Protein AF-A0A349B9X0-F1 (afdb_monomer)

Sequence (69 aa):
MHVWIDQDLCTGDGLCTDHCPEIFVILEDGIAYVRDGMDIGNDPGGAGSMVPVAPDFQQRVVDSAELCP

Secondary structure (DSSP, 8-state):
-EE---TTT-----HHHHH-TTTEEE-TTS-EEEEETTEE--SS-GGGG-EE--GGGHHHHHHHHHH--

pLDDT: mean 97.27, std 1.38, range [89.38, 98.56]

Mean predicted aligned error: 1.9 Å

Nearest PDB structures (foldseek):
  7m1n-assembly2_B  TM=8.926E-01  e=1.169E-03  Hydrogenobacter thermophilus
  4id8-assembly1_A  TM=9.224E-01  e=3.526E-03  Rhodopseudomonas palustris HaA2
  1wtf-assembly1_A  TM=8.493E-01  e=2.388E-03  Bacillus thermoproteolyticus
  1siz-assembly1_C  TM=8.774E-01  e=2.901E-03  Pyrococcus furiosus
  4dhv-assembly1_A  TM=8.786E-01  e=4.015E-03  Pyrococcus furiosus DSM 3638

Solvent-accessible surface area (backbone atoms only — not comparable to full-atom values): 3955 Å² total; per-residue (Å²): 102,70,47,55,38,59,67,92,64,50,81,42,83,52,52,38,34,73,59,28,52,76,42,25,44,71,51,96,87,50,37,56,32,24,26,55,84,88,49,65,22,66,73,84,17,31,88,75,17,55,30,76,48,57,79,94,47,46,66,39,54,50,50,21,65,73,70,42,122

Foldseek 3Di:
DKDFDDPVPFPLPCLLCVLCVCFWDADPVSGITGDNRPRTQVVVGDPVRIDDDDPVCVVSNVVSVVPPD

Radius of gyration: 10.56 Å; Cα contacts (8 Å, |Δi|>4): 122; chain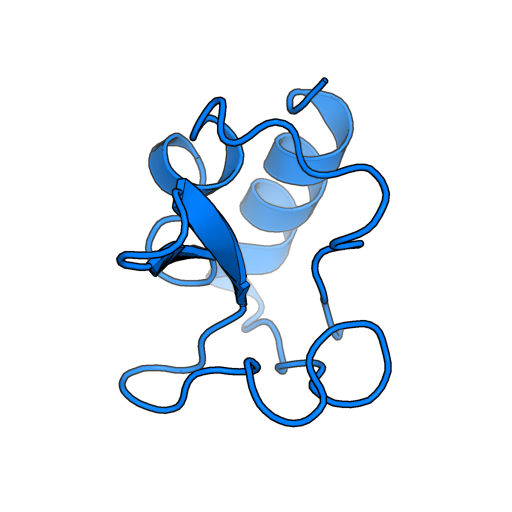s: 1; bounding box: 24×23×26 Å

Structure (mmCIF, N/CA/C/O backbone):
data_AF-A0A349B9X0-F1
#
_entry.id   AF-A0A349B9X0-F1
#
loop_
_atom_site.group_PDB
_atom_site.id
_atom_site.type_symbol
_atom_site.label_atom_id
_atom_site.label_alt_id
_atom_site.label_comp_id
_atom_site.label_asym_id
_atom_site.label_entity_id
_atom_site.label_seq_id
_atom_site.pdbx_PDB_ins_code
_atom_site.Cartn_x
_atom_site.Cartn_y
_atom_site.Cartn_z
_atom_site.occupancy
_atom_site.B_iso_or_equiv
_atom_site.auth_seq_id
_atom_site.auth_comp_id
_atom_site.auth_asym_id
_atom_site.auth_atom_id
_atom_site.pdbx_PDB_model_num
ATOM 1 N N . MET A 1 1 ? -7.737 -5.657 11.037 1.00 95.50 1 MET A N 1
ATOM 2 C CA . MET A 1 1 ? -7.885 -6.034 9.611 1.00 95.50 1 MET A CA 1
ATOM 3 C C . MET A 1 1 ? -6.504 -6.106 8.977 1.00 95.50 1 MET A C 1
ATOM 5 O O . MET A 1 1 ? -5.566 -5.619 9.598 1.00 95.50 1 MET A O 1
ATOM 9 N N . HIS A 1 2 ? -6.386 -6.707 7.797 1.00 97.19 2 HIS A N 1
ATOM 10 C CA . HIS A 1 2 ? -5.159 -6.678 6.999 1.00 97.19 2 HIS A CA 1
ATOM 11 C C . HIS A 1 2 ? -5.441 -5.984 5.669 1.00 97.19 2 HIS A C 1
ATOM 13 O O . HIS A 1 2 ? -6.593 -5.966 5.230 1.00 97.19 2 HIS A O 1
ATOM 19 N N . VAL A 1 3 ? -4.407 -5.419 5.056 1.00 98.31 3 VAL A N 1
ATOM 20 C CA . VAL A 1 3 ? -4.498 -4.704 3.779 1.00 98.31 3 VAL A CA 1
ATOM 21 C C . VAL A 1 3 ? -3.300 -5.036 2.894 1.00 98.31 3 VAL A C 1
ATOM 23 O O . VAL A 1 3 ? -2.224 -5.364 3.394 1.00 98.31 3 VAL A O 1
ATOM 26 N N . TRP A 1 4 ? -3.514 -4.965 1.585 1.00 98.38 4 TRP A N 1
ATOM 27 C CA . TRP A 1 4 ? -2.526 -5.095 0.517 1.00 98.38 4 TRP A CA 1
ATOM 28 C C . TRP A 1 4 ? -2.936 -4.178 -0.647 1.00 98.38 4 TRP A C 1
ATOM 30 O O . TRP A 1 4 ? -4.088 -3.745 -0.695 1.00 98.38 4 TRP A O 1
ATOM 40 N N . ILE A 1 5 ? -2.008 -3.883 -1.561 1.00 98.38 5 ILE A N 1
ATOM 41 C CA . ILE A 1 5 ? -2.310 -3.215 -2.837 1.00 98.38 5 ILE A CA 1
ATOM 42 C C . ILE A 1 5 ? -2.265 -4.256 -3.952 1.00 98.38 5 ILE A C 1
ATOM 44 O O . ILE A 1 5 ? -1.367 -5.100 -3.986 1.00 98.38 5 ILE A O 1
ATOM 48 N N . ASP A 1 6 ? -3.253 -4.204 -4.842 1.00 97.69 6 ASP A N 1
ATOM 49 C CA . ASP A 1 6 ? -3.240 -4.972 -6.079 1.00 97.69 6 ASP A CA 1
ATOM 50 C C . ASP A 1 6 ? -2.331 -4.290 -7.107 1.00 97.69 6 ASP A C 1
ATOM 52 O O . ASP A 1 6 ? -2.686 -3.260 -7.683 1.00 97.69 6 ASP A O 1
ATOM 56 N N . GLN A 1 7 ? -1.140 -4.858 -7.320 1.00 96.75 7 GLN A N 1
ATOM 57 C CA . GLN A 1 7 ? -0.135 -4.271 -8.209 1.00 96.75 7 GLN A CA 1
ATOM 58 C C . GLN A 1 7 ? -0.543 -4.329 -9.684 1.00 96.75 7 GLN A C 1
ATOM 60 O O . GLN A 1 7 ? -0.037 -3.528 -10.465 1.00 96.75 7 GLN A O 1
ATOM 65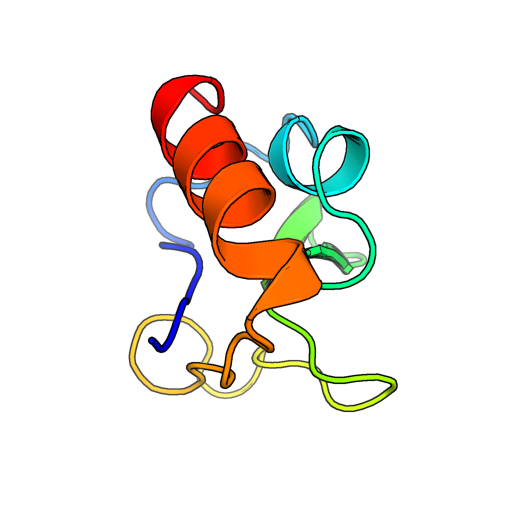 N N . ASP A 1 8 ? -1.468 -5.218 -10.063 1.00 96.38 8 ASP A N 1
ATOM 66 C CA . ASP A 1 8 ? -1.971 -5.298 -11.438 1.00 96.38 8 ASP A CA 1
ATOM 67 C C . ASP A 1 8 ? -2.973 -4.170 -11.742 1.00 96.38 8 ASP A C 1
ATOM 69 O O . ASP A 1 8 ? -3.174 -3.809 -12.904 1.00 96.38 8 ASP A O 1
ATOM 73 N N . LEU A 1 9 ? -3.599 -3.602 -10.704 1.00 97.12 9 LEU A N 1
ATOM 74 C CA . LEU A 1 9 ? -4.554 -2.495 -10.812 1.00 97.12 9 LEU A CA 1
ATOM 75 C C . LEU A 1 9 ? -3.954 -1.141 -10.418 1.00 97.12 9 LEU A C 1
ATOM 77 O O . LEU A 1 9 ? -4.483 -0.103 -10.814 1.00 97.12 9 LEU A O 1
ATOM 81 N N . CYS A 1 10 ? -2.859 -1.126 -9.655 1.00 98.06 10 CYS A N 1
ATOM 82 C CA . CYS A 1 10 ? -2.242 0.111 -9.200 1.00 98.06 10 CYS A CA 1
ATOM 83 C C . CYS A 1 10 ? -1.712 0.941 -10.378 1.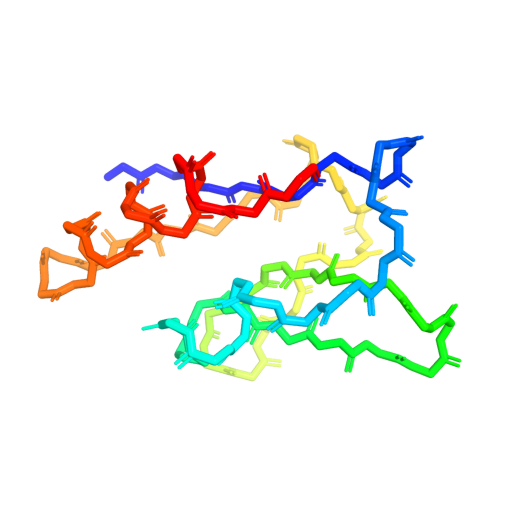00 98.06 10 CYS A C 1
ATOM 85 O O . CYS A 1 10 ? -0.841 0.514 -11.132 1.00 98.06 10 CYS A O 1
ATOM 87 N N . THR A 1 11 ? -2.205 2.172 -10.495 1.00 97.06 11 THR A N 1
ATOM 88 C CA . THR A 1 11 ? -1.794 3.121 -11.541 1.00 97.06 11 THR A CA 1
ATOM 89 C C . THR A 1 11 ? -0.720 4.112 -11.084 1.00 97.06 11 THR A C 1
ATOM 91 O O . THR A 1 11 ? -0.218 4.880 -11.902 1.00 97.06 11 THR A O 1
ATOM 94 N N . GLY A 1 12 ? -0.361 4.104 -9.794 1.00 97.38 12 GLY A N 1
ATOM 95 C CA . GLY A 1 12 ? 0.632 5.022 -9.226 1.00 97.38 12 GLY A CA 1
ATOM 96 C C . GLY A 1 12 ? 0.111 6.421 -8.874 1.00 97.38 12 GLY A C 1
ATOM 97 O O . GLY A 1 12 ? 0.912 7.329 -8.683 1.00 97.38 12 GLY A O 1
ATOM 98 N N . ASP A 1 13 ? -1.210 6.615 -8.768 1.00 96.62 13 ASP A N 1
ATOM 99 C CA . ASP A 1 13 ? -1.834 7.933 -8.528 1.00 96.62 13 ASP A CA 1
ATOM 100 C C . ASP A 1 13 ? -1.510 8.544 -7.147 1.00 96.62 13 ASP A C 1
ATOM 102 O O . ASP A 1 13 ? -1.538 9.755 -6.961 1.00 96.62 13 ASP A O 1
ATOM 106 N N . GLY A 1 14 ? -1.167 7.710 -6.159 1.00 97.00 14 GLY A N 1
ATOM 107 C CA . GLY A 1 14 ? -0.693 8.170 -4.847 1.00 97.00 14 GLY A CA 1
ATOM 108 C C . GLY A 1 14 ? -1.772 8.581 -3.845 1.00 97.00 14 GLY A C 1
ATOM 109 O O . GLY A 1 14 ? -1.438 8.794 -2.680 1.00 97.00 14 GLY A O 1
ATOM 110 N N . LEU A 1 15 ? -3.058 8.571 -4.207 1.00 97.62 15 LEU A N 1
ATOM 111 C CA . LEU A 1 15 ? -4.146 8.925 -3.282 1.00 97.62 15 LEU A CA 1
ATOM 112 C C . LEU A 1 15 ? -4.156 8.085 -1.999 1.00 97.62 15 LEU A C 1
ATOM 114 O O . LEU A 1 15 ? -4.370 8.612 -0.908 1.00 97.62 15 LEU A O 1
ATOM 118 N N . CYS A 1 16 ? -3.859 6.786 -2.088 1.00 98.31 16 CYS A N 1
ATOM 119 C CA . CYS A 1 16 ? -3.735 5.944 -0.897 1.00 98.31 16 CYS A CA 1
ATOM 120 C C . CYS A 1 16 ? -2.646 6.460 0.065 1.00 98.31 16 CYS A C 1
ATOM 122 O O . CYS A 1 16 ? -2.862 6.473 1.279 1.00 98.31 16 CYS A O 1
ATOM 124 N N . THR A 1 17 ? -1.521 6.946 -0.469 1.00 97.94 17 THR A N 1
ATOM 125 C CA . THR A 1 17 ? -0.414 7.522 0.311 1.00 97.94 17 THR A CA 1
ATOM 126 C C . THR A 1 17 ? -0.739 8.900 0.876 1.00 97.94 17 THR A C 1
ATOM 128 O O . THR A 1 17 ? -0.270 9.216 1.964 1.00 97.94 17 THR A O 1
ATOM 131 N N . ASP A 1 18 ? -1.594 9.682 0.215 1.00 97.69 18 ASP A N 1
ATOM 132 C CA . ASP A 1 18 ? -2.078 10.962 0.742 1.00 97.69 18 ASP A CA 1
ATOM 133 C C . ASP A 1 18 ? -3.051 10.754 1.914 1.00 97.69 18 ASP A C 1
ATOM 135 O O . ASP A 1 18 ? -2.993 11.454 2.929 1.00 97.69 18 ASP A O 1
ATOM 139 N N . HIS A 1 19 ? -3.933 9.757 1.806 1.00 96.94 19 HIS A N 1
ATOM 140 C CA . HIS A 1 19 ? -4.949 9.463 2.818 1.00 96.94 19 HIS A CA 1
ATOM 141 C C . HIS A 1 19 ? -4.393 8.715 4.037 1.00 96.94 19 HIS A C 1
ATOM 143 O O . HIS A 1 19 ? -4.765 9.016 5.181 1.00 96.94 19 HIS A O 1
ATOM 149 N N . CYS A 1 20 ? -3.491 7.752 3.834 1.00 98.19 20 CYS A N 1
ATOM 150 C CA . CYS A 1 20 ? -2.914 6.948 4.910 1.00 98.19 20 CYS A CA 1
ATOM 151 C C . CYS A 1 20 ? -1.431 6.615 4.661 1.00 98.19 20 CYS A C 1
ATOM 153 O O . CYS A 1 20 ? -1.086 5.447 4.460 1.00 98.19 20 CYS A O 1
ATOM 155 N N . PRO A 1 21 ? -0.524 7.611 4.720 1.00 98.00 21 PRO A N 1
ATOM 156 C CA . PRO A 1 21 ? 0.904 7.389 4.506 1.00 98.00 21 PRO A CA 1
ATOM 157 C C . PRO A 1 21 ? 1.504 6.407 5.512 1.00 98.00 21 PRO A C 1
ATOM 159 O O . PRO A 1 21 ? 2.518 5.789 5.230 1.00 98.00 21 PRO A O 1
ATOM 162 N N . GLU A 1 22 ? 0.928 6.235 6.700 1.00 98.19 22 GLU A N 1
ATOM 163 C CA . GLU A 1 22 ? 1.391 5.276 7.709 1.00 98.19 22 GLU A CA 1
ATOM 164 C C . GLU A 1 22 ? 1.295 3.825 7.230 1.00 98.19 22 GLU A C 1
ATOM 166 O O . GLU A 1 22 ? 2.089 3.001 7.670 1.00 98.19 22 GLU A O 1
ATOM 171 N N . ILE A 1 23 ? 0.365 3.540 6.314 1.00 98.50 23 ILE A N 1
ATOM 172 C CA . ILE A 1 23 ? 0.086 2.199 5.794 1.00 98.50 23 ILE A CA 1
ATOM 173 C C . ILE A 1 23 ? 0.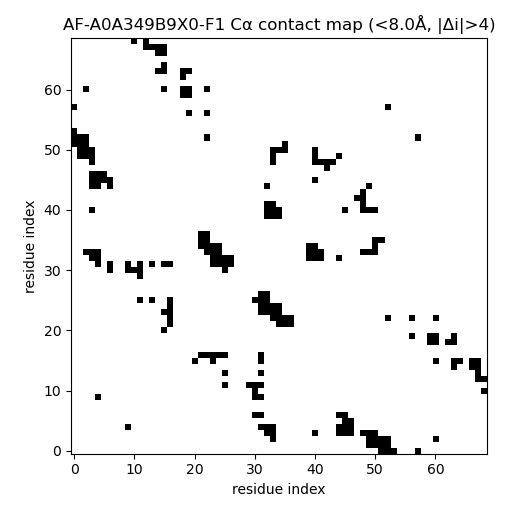489 2.061 4.327 1.00 98.50 23 ILE A C 1
ATOM 175 O O . ILE A 1 23 ? 0.821 0.958 3.913 1.00 98.50 23 ILE A O 1
ATOM 179 N N . PHE A 1 24 ? 0.505 3.142 3.546 1.00 98.50 24 PHE A N 1
ATOM 180 C CA . PHE A 1 24 ? 0.815 3.097 2.117 1.00 98.50 24 PHE A CA 1
ATOM 181 C C . PHE A 1 24 ? 2.075 3.888 1.768 1.00 98.50 24 PHE A C 1
ATOM 183 O O . PHE A 1 24 ? 2.338 4.952 2.327 1.00 98.50 24 PHE A O 1
ATOM 190 N N . VAL A 1 25 ? 2.842 3.384 0.805 1.00 98.56 25 VAL A N 1
ATOM 191 C CA . VAL A 1 25 ? 4.056 4.026 0.284 1.00 98.56 25 VAL A CA 1
ATOM 192 C C . VAL A 1 25 ? 4.197 3.742 -1.208 1.00 98.56 25 VAL A C 1
ATOM 194 O O . VAL A 1 25 ? 3.916 2.630 -1.635 1.0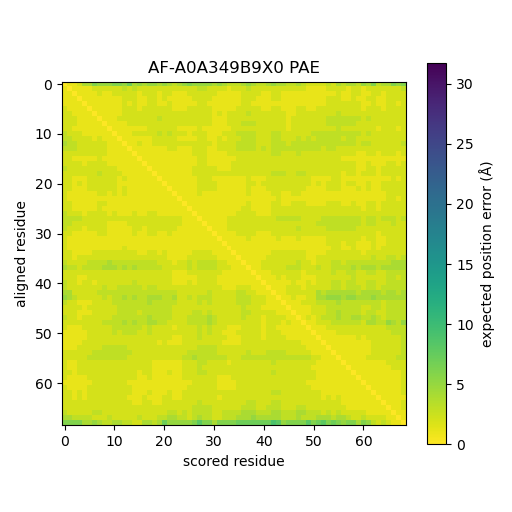0 98.56 25 VAL A O 1
ATOM 197 N N . ILE A 1 26 ? 4.644 4.715 -2.002 1.00 98.38 26 ILE A N 1
ATOM 198 C CA . ILE A 1 26 ? 5.064 4.479 -3.393 1.00 98.38 26 ILE A CA 1
ATOM 199 C C . ILE A 1 26 ? 6.575 4.247 -3.420 1.00 98.38 26 ILE A C 1
ATOM 201 O O . ILE A 1 26 ? 7.325 4.993 -2.785 1.00 98.38 26 ILE A O 1
ATOM 205 N N . LEU A 1 27 ? 7.012 3.212 -4.139 1.00 97.94 27 LEU A N 1
ATOM 206 C CA . LEU A 1 27 ? 8.429 2.900 -4.337 1.00 97.94 27 LEU A CA 1
ATOM 207 C C . LEU A 1 27 ? 8.941 3.420 -5.689 1.00 97.94 27 LEU A C 1
ATOM 209 O O . LEU A 1 27 ? 8.241 4.103 -6.434 1.00 97.94 27 LEU A O 1
ATOM 213 N N . GLU A 1 28 ? 10.204 3.124 -5.996 1.00 97.69 28 GLU A N 1
ATOM 214 C CA . GLU A 1 28 ? 10.897 3.609 -7.199 1.00 97.69 28 GLU A CA 1
ATOM 215 C C . GLU A 1 28 ? 10.317 3.069 -8.518 1.00 97.69 28 GLU A C 1
ATOM 217 O O . GLU A 1 28 ? 10.566 3.640 -9.578 1.00 97.69 28 GLU A O 1
ATOM 222 N N . ASP A 1 29 ? 9.532 1.993 -8.463 1.00 97.00 29 ASP A N 1
ATOM 223 C CA . ASP A 1 29 ? 8.789 1.441 -9.600 1.00 97.00 29 ASP A CA 1
ATOM 224 C C . ASP A 1 29 ? 7.505 2.224 -9.927 1.00 97.00 29 ASP A C 1
ATOM 226 O O . ASP A 1 29 ? 6.867 1.961 -10.946 1.00 97.00 29 ASP A O 1
ATOM 230 N N . GLY A 1 30 ? 7.154 3.215 -9.102 1.00 97.94 30 GLY A N 1
ATOM 231 C CA . GLY A 1 30 ? 6.041 4.126 -9.339 1.00 97.94 30 GLY A CA 1
ATOM 232 C C . GLY A 1 30 ? 4.673 3.579 -8.940 1.00 97.94 30 GLY A C 1
ATOM 233 O O . GLY A 1 30 ? 3.675 4.227 -9.240 1.00 97.94 30 GLY A O 1
ATOM 234 N N . ILE A 1 31 ? 4.602 2.434 -8.254 1.00 97.94 31 ILE A N 1
ATOM 235 C CA . ILE A 1 31 ? 3.348 1.874 -7.731 1.00 97.94 31 ILE A CA 1
ATOM 236 C C . ILE A 1 31 ? 3.355 1.814 -6.202 1.00 97.94 31 ILE A C 1
ATOM 238 O O . ILE A 1 31 ? 4.396 1.897 -5.545 1.00 97.94 31 ILE A O 1
ATOM 242 N N . ALA A 1 32 ? 2.158 1.741 -5.625 1.00 98.44 32 ALA A N 1
ATOM 243 C CA . ALA A 1 32 ? 1.965 1.765 -4.183 1.00 98.44 32 ALA A CA 1
ATOM 244 C C . ALA A 1 32 ? 2.107 0.371 -3.567 1.00 98.44 32 ALA A C 1
ATOM 246 O O . ALA A 1 32 ? 1.712 -0.627 -4.155 1.00 98.44 32 ALA A O 1
ATOM 247 N N . TYR A 1 33 ? 2.608 0.319 -2.342 1.00 98.56 33 TYR A N 1
ATOM 248 C CA . TYR A 1 33 ? 2.741 -0.866 -1.509 1.00 98.56 33 TYR A CA 1
ATOM 249 C C . TYR A 1 33 ? 2.201 -0.570 -0.119 1.00 98.56 33 TYR A C 1
ATOM 251 O O . TYR A 1 33 ? 2.045 0.587 0.281 1.00 98.56 33 TYR A O 1
ATOM 259 N N . VAL A 1 34 ? 1.951 -1.633 0.636 1.00 98.50 34 VAL A N 1
ATOM 260 C CA . VAL A 1 34 ? 1.622 -1.521 2.053 1.00 98.50 34 VAL A CA 1
ATOM 261 C C . VAL A 1 34 ? 2.880 -1.561 2.919 1.00 98.50 34 VAL A C 1
ATOM 263 O O . VAL A 1 34 ? 3.877 -2.175 2.539 1.00 98.50 34 VAL A O 1
ATOM 266 N N . ARG A 1 35 ? 2.844 -0.926 4.090 1.00 98.19 35 ARG A N 1
ATOM 267 C CA . ARG A 1 35 ? 3.931 -0.938 5.071 1.00 98.19 35 ARG A CA 1
ATOM 268 C C . ARG A 1 35 ? 3.428 -1.065 6.506 1.00 98.19 35 ARG A C 1
ATOM 270 O O . ARG A 1 35 ? 2.332 -0.613 6.827 1.00 98.19 35 ARG A O 1
ATOM 277 N N . ASP A 1 36 ? 4.272 -1.629 7.359 1.00 97.12 36 ASP A N 1
ATOM 278 C CA . ASP A 1 36 ? 4.160 -1.586 8.817 1.00 97.12 36 ASP A CA 1
ATOM 279 C C . ASP A 1 36 ? 5.458 -0.983 9.375 1.00 97.12 36 ASP A C 1
ATOM 281 O O . ASP A 1 36 ? 6.503 -1.629 9.473 1.00 97.12 36 ASP A O 1
ATOM 285 N N . GLY A 1 37 ? 5.433 0.328 9.628 1.00 95.12 37 GLY A N 1
ATOM 286 C CA . GLY A 1 37 ? 6.630 1.085 9.985 1.00 95.12 37 GLY A CA 1
ATOM 287 C C . GLY A 1 37 ? 7.664 1.117 8.853 1.00 95.12 37 GLY A C 1
ATOM 288 O O . GLY A 1 37 ? 7.493 1.845 7.872 1.00 95.12 37 GLY A O 1
ATOM 289 N N . MET A 1 38 ? 8.763 0.377 9.031 1.00 95.12 38 MET A N 1
ATOM 290 C CA . MET A 1 38 ? 9.850 0.259 8.046 1.00 95.12 38 MET A CA 1
ATOM 291 C C . MET A 1 38 ? 9.748 -1.006 7.191 1.00 95.12 38 MET A C 1
ATOM 293 O O . MET A 1 38 ? 10.465 -1.110 6.196 1.00 95.12 38 MET A O 1
ATOM 297 N N . ASP A 1 39 ? 8.877 -1.943 7.563 1.00 96.75 39 ASP A N 1
ATOM 298 C CA . ASP A 1 39 ? 8.679 -3.181 6.824 1.00 96.75 39 ASP A CA 1
ATOM 299 C C . ASP A 1 39 ? 7.708 -2.924 5.675 1.00 96.75 39 ASP A C 1
ATOM 301 O O . ASP A 1 39 ? 6.604 -2.419 5.881 1.00 96.75 39 ASP A O 1
ATOM 305 N N . ILE A 1 40 ? 8.131 -3.245 4.453 1.00 98.06 40 ILE A N 1
ATOM 306 C CA . ILE A 1 40 ? 7.368 -2.982 3.232 1.00 98.06 40 ILE A CA 1
ATOM 307 C C . ILE A 1 40 ? 6.893 -4.311 2.659 1.00 98.06 40 ILE A C 1
ATOM 309 O O . ILE A 1 40 ? 7.671 -5.244 2.476 1.00 98.06 40 ILE A O 1
ATOM 313 N N . GLY A 1 41 ? 5.602 -4.392 2.358 1.00 97.62 41 GLY A N 1
ATOM 314 C CA . GLY A 1 41 ? 4.981 -5.561 1.759 1.00 97.62 41 GLY A CA 1
ATOM 315 C C . GLY A 1 41 ? 5.192 -5.625 0.247 1.00 97.62 41 GLY A C 1
ATOM 316 O O . GLY A 1 41 ? 4.209 -5.637 -0.487 1.00 97.62 41 GLY A O 1
ATOM 317 N N . ASN A 1 42 ? 6.444 -5.622 -0.222 1.00 96.94 42 ASN A N 1
ATOM 318 C CA . ASN A 1 42 ? 6.800 -5.624 -1.650 1.00 96.94 42 ASN A CA 1
ATOM 319 C C . ASN A 1 42 ? 7.419 -6.934 -2.166 1.00 96.94 42 ASN A C 1
ATOM 321 O O . ASN A 1 42 ? 7.664 -7.045 -3.362 1.00 96.94 42 ASN A O 1
ATOM 325 N N . ASP A 1 43 ? 7.644 -7.926 -1.302 1.00 95.19 43 ASP A N 1
ATOM 326 C CA . ASP A 1 43 ? 8.141 -9.249 -1.695 1.00 95.19 43 ASP A CA 1
ATOM 327 C C . ASP A 1 43 ? 7.330 -10.353 -0.987 1.00 95.19 43 ASP A C 1
ATOM 329 O O . ASP A 1 43 ? 7.416 -10.487 0.240 1.00 95.19 43 ASP A O 1
ATOM 333 N N . PRO A 1 44 ? 6.468 -11.107 -1.699 1.00 96.00 44 PRO A N 1
ATOM 334 C CA . PRO A 1 44 ? 6.185 -11.039 -3.142 1.00 96.00 44 PRO A CA 1
ATOM 335 C C . PRO A 1 44 ? 5.282 -9.866 -3.584 1.00 96.00 44 PRO A C 1
ATOM 337 O O . PRO A 1 44 ? 4.963 -9.758 -4.766 1.00 96.00 44 PRO A O 1
ATOM 340 N N . GLY A 1 45 ? 4.816 -9.028 -2.657 1.00 96.19 45 GLY A N 1
ATOM 341 C CA . GLY A 1 45 ? 3.776 -8.037 -2.913 1.00 96.19 45 GLY A CA 1
ATOM 342 C C . GLY A 1 45 ? 2.371 -8.640 -2.871 1.00 96.19 45 GLY A C 1
ATOM 343 O O . GLY A 1 45 ? 2.162 -9.815 -2.540 1.00 96.19 45 GLY A O 1
ATOM 344 N N . GLY A 1 46 ? 1.378 -7.817 -3.202 1.00 96.94 46 GLY A N 1
ATOM 345 C CA . GLY A 1 46 ? -0.005 -8.260 -3.313 1.00 96.94 46 GLY A CA 1
ATOM 346 C C . GLY A 1 46 ? -0.552 -8.912 -2.031 1.00 96.94 46 GLY A C 1
ATOM 347 O O . GLY A 1 46 ? -0.113 -8.638 -0.912 1.00 96.94 46 GLY A O 1
ATOM 348 N N . ALA A 1 47 ? -1.480 -9.858 -2.195 1.00 96.88 47 ALA A N 1
ATOM 349 C CA . ALA A 1 47 ? -2.045 -10.629 -1.084 1.00 96.88 47 ALA A CA 1
ATOM 350 C C . ALA A 1 47 ? -1.012 -11.511 -0.344 1.00 96.88 47 ALA A C 1
ATOM 352 O O . ALA A 1 47 ? -1.292 -11.989 0.756 1.00 96.88 47 ALA A O 1
ATOM 353 N N . GLY A 1 48 ? 0.175 -11.736 -0.923 1.00 97.00 48 GLY A N 1
ATOM 354 C CA . GLY A 1 48 ? 1.273 -12.463 -0.280 1.00 97.00 48 GLY A CA 1
ATOM 355 C C . GLY A 1 48 ? 2.048 -11.634 0.750 1.00 97.00 48 GLY A C 1
ATOM 356 O O . GLY A 1 48 ? 2.757 -12.213 1.570 1.00 97.00 48 GLY A O 1
ATOM 357 N N . SER A 1 49 ? 1.874 -10.309 0.749 1.00 96.75 49 SER A N 1
ATOM 358 C CA . SER A 1 49 ? 2.605 -9.367 1.604 1.00 96.75 49 SER A CA 1
ATOM 359 C C . SER A 1 49 ? 1.672 -8.387 2.323 1.00 96.75 49 SER A C 1
ATOM 361 O O . SER A 1 49 ? 1.928 -7.187 2.391 1.00 96.75 49 SER A O 1
ATOM 363 N N . MET A 1 50 ? 0.561 -8.897 2.855 1.00 97.62 50 MET A N 1
ATOM 364 C CA . MET A 1 50 ? -0.387 -8.090 3.625 1.00 97.62 50 MET A CA 1
ATOM 365 C C . MET A 1 50 ? 0.226 -7.574 4.931 1.00 97.62 50 MET A C 1
ATOM 367 O O . MET A 1 50 ? 0.955 -8.298 5.608 1.00 97.62 50 MET A O 1
ATOM 371 N N . VAL A 1 51 ? -0.182 -6.376 5.349 1.00 97.62 51 VAL A N 1
ATOM 372 C CA . VAL A 1 51 ? 0.207 -5.797 6.645 1.00 97.62 51 VAL A CA 1
ATOM 373 C C . VAL A 1 51 ? -0.996 -5.663 7.579 1.00 97.62 51 VAL A C 1
ATOM 375 O O . VAL A 1 51 ? -2.129 -5.464 7.112 1.00 97.62 51 VAL A O 1
ATOM 378 N N . PRO A 1 52 ? -0.798 -5.789 8.901 1.00 97.81 52 PRO A N 1
ATOM 379 C CA . PRO A 1 52 ? -1.846 -5.508 9.870 1.00 97.81 52 PRO A CA 1
ATOM 380 C C . PRO A 1 52 ? -2.148 -4.005 9.929 1.00 97.81 52 PRO A C 1
ATOM 382 O O . PRO A 1 52 ? -1.257 -3.167 9.857 1.00 97.81 52 PRO A O 1
ATOM 385 N N . VAL A 1 53 ? -3.423 -3.656 10.116 1.00 98.12 53 VAL A N 1
ATOM 386 C CA . VAL A 1 53 ? -3.858 -2.258 10.278 1.00 98.12 53 VAL A CA 1
ATOM 387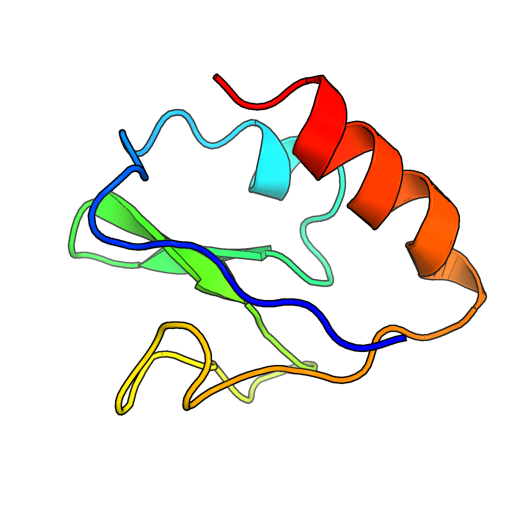 C C . VAL A 1 53 ? -4.299 -2.010 11.716 1.00 98.12 53 VAL A C 1
ATOM 389 O O . VAL A 1 53 ? -5.289 -2.595 12.186 1.00 98.12 53 VAL A O 1
ATOM 392 N N . ALA A 1 54 ? -3.579 -1.121 12.404 1.00 97.31 54 ALA A N 1
ATOM 393 C CA . ALA A 1 54 ? -3.929 -0.666 13.746 1.00 97.31 54 ALA A CA 1
ATOM 394 C C . ALA A 1 54 ? -5.311 0.025 13.757 1.00 97.31 54 ALA A C 1
ATOM 396 O O . ALA A 1 54 ? -5.667 0.664 12.765 1.00 97.31 54 ALA A O 1
ATOM 397 N N . PRO A 1 55 ? -6.097 -0.078 14.850 1.00 97.75 55 PRO A N 1
ATOM 398 C CA . PRO A 1 55 ? -7.456 0.474 14.923 1.00 97.75 55 PRO A CA 1
ATOM 399 C C . PRO A 1 55 ? -7.577 1.935 14.474 1.00 97.75 55 PRO A C 1
ATOM 401 O O . PRO A 1 55 ? -8.496 2.261 13.727 1.00 97.75 55 PRO A O 1
ATOM 404 N N . ASP A 1 56 ? -6.607 2.772 14.841 1.00 97.38 56 ASP A N 1
ATOM 405 C CA . ASP A 1 56 ? -6.592 4.210 14.545 1.00 97.38 56 ASP A CA 1
ATOM 406 C C . ASP A 1 56 ? -6.492 4.527 13.039 1.00 97.38 56 ASP A C 1
ATOM 408 O O . ASP A 1 56 ? -6.845 5.625 12.609 1.00 97.38 56 ASP A O 1
ATOM 412 N N . PHE A 1 57 ? -6.049 3.565 12.221 1.00 98.12 57 PHE A N 1
ATOM 413 C CA . PHE A 1 57 ? -5.881 3.727 10.773 1.00 98.12 57 PHE A CA 1
ATOM 414 C C . PHE A 1 57 ? -6.957 3.021 9.944 1.00 98.12 57 PHE A C 1
ATOM 416 O O . PHE A 1 57 ? -7.014 3.229 8.735 1.00 98.12 57 PHE A O 1
ATOM 423 N N . GLN A 1 58 ? -7.831 2.213 10.553 1.00 98.00 58 GLN A N 1
ATOM 424 C CA . GLN A 1 58 ? -8.759 1.360 9.797 1.00 98.00 58 GLN A CA 1
ATOM 425 C C . GLN A 1 58 ? -9.704 2.160 8.902 1.00 98.00 58 GLN A C 1
ATOM 427 O O . GLN A 1 58 ? -9.839 1.823 7.730 1.00 98.00 58 GLN A O 1
ATOM 432 N N . GLN A 1 59 ?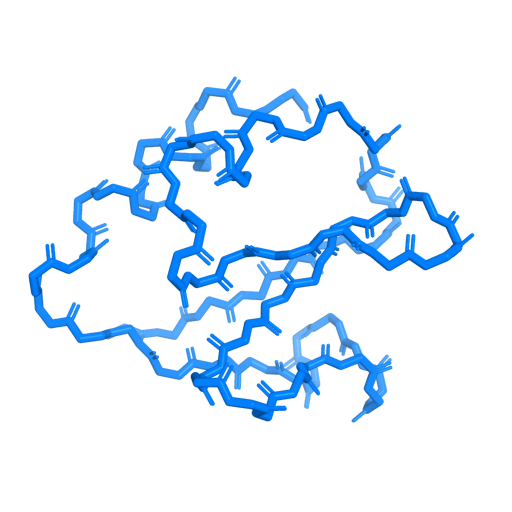 -10.300 3.242 9.416 1.00 98.25 59 GLN A N 1
ATOM 433 C CA . GLN A 1 59 ? -11.193 4.075 8.606 1.00 98.25 59 GLN A CA 1
ATOM 434 C C . GLN A 1 59 ? -10.448 4.724 7.437 1.00 98.25 59 GLN A C 1
ATOM 4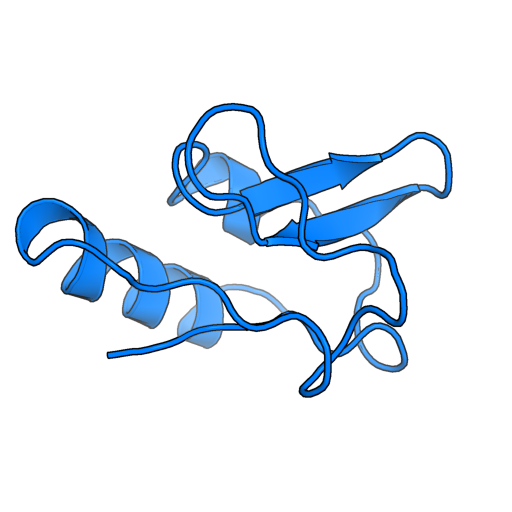36 O O . GLN A 1 59 ? -10.918 4.665 6.313 1.00 98.25 59 GLN A O 1
ATOM 441 N N . ARG A 1 60 ? -9.243 5.254 7.674 1.00 98.25 60 ARG A N 1
ATOM 442 C CA . ARG A 1 60 ? -8.431 5.890 6.625 1.00 98.25 60 ARG A CA 1
ATOM 443 C C . ARG A 1 60 ? -8.020 4.901 5.537 1.00 98.25 60 ARG A C 1
ATOM 445 O O . ARG A 1 60 ? -7.993 5.268 4.375 1.00 98.25 60 ARG A O 1
ATOM 452 N N . VAL A 1 61 ? -7.728 3.650 5.900 1.00 98.19 61 VAL A N 1
ATOM 453 C CA . VAL A 1 61 ? -7.446 2.582 4.930 1.00 98.19 61 VAL A CA 1
ATOM 454 C C . VAL A 1 61 ? -8.680 2.236 4.094 1.00 98.19 61 VAL A C 1
ATOM 456 O O . VAL A 1 61 ? -8.544 2.008 2.895 1.00 98.19 61 VAL A O 1
ATOM 459 N N . VAL A 1 62 ? -9.870 2.207 4.702 1.00 98.12 62 VAL A N 1
ATOM 460 C CA . VAL A 1 62 ? -11.132 2.015 3.969 1.00 98.12 62 VAL A CA 1
ATOM 461 C C . VAL A 1 62 ? -11.380 3.188 3.020 1.00 98.12 62 VAL A C 1
ATOM 463 O O . VAL A 1 62 ? -11.597 2.956 1.836 1.00 98.12 62 VAL A O 1
ATOM 466 N N . ASP A 1 63 ? -11.244 4.426 3.498 1.00 97.94 63 ASP A N 1
ATOM 467 C CA . ASP A 1 63 ? -11.410 5.631 2.679 1.00 97.94 63 ASP A CA 1
ATOM 468 C C . ASP A 1 63 ? -10.410 5.644 1.505 1.00 97.94 63 ASP A C 1
ATOM 470 O O . ASP A 1 63 ? -10.787 5.949 0.376 1.00 97.94 63 ASP A O 1
ATOM 474 N N . SER A 1 64 ? -9.151 5.236 1.729 1.00 97.62 64 SER A N 1
ATOM 475 C CA . SER A 1 64 ? -8.158 5.067 0.658 1.00 97.62 64 SER A CA 1
ATOM 476 C C . SER A 1 64 ? -8.624 4.083 -0.414 1.00 97.62 64 SER A C 1
ATOM 478 O O . SER A 1 64 ? -8.407 4.336 -1.593 1.00 97.62 64 SER A O 1
ATOM 480 N N . ALA A 1 65 ? -9.248 2.967 -0.030 1.00 96.19 65 ALA A N 1
ATOM 481 C CA . ALA A 1 65 ? -9.737 1.964 -0.976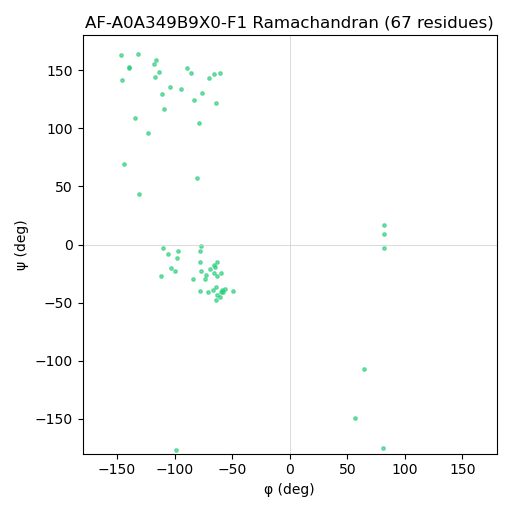 1.00 96.19 65 ALA A CA 1
ATOM 482 C C . ALA A 1 65 ? -10.984 2.426 -1.752 1.00 96.19 65 ALA A C 1
ATOM 484 O O . ALA A 1 65 ? -11.214 1.954 -2.860 1.00 96.19 65 ALA A O 1
ATOM 485 N N . GLU A 1 66 ? -11.786 3.332 -1.188 1.00 96.25 66 GLU A N 1
ATOM 486 C CA . GLU A 1 66 ? -12.972 3.895 -1.851 1.00 96.25 66 GLU A CA 1
ATOM 487 C C . GLU A 1 66 ? -12.640 5.071 -2.783 1.00 96.25 66 GLU A C 1
ATOM 489 O O . GLU A 1 66 ? -13.361 5.308 -3.753 1.00 96.25 66 GLU A O 1
ATOM 494 N N . LEU A 1 67 ? -11.577 5.823 -2.478 1.00 95.06 67 LEU A N 1
ATOM 495 C CA . LEU A 1 67 ? -11.198 7.044 -3.197 1.00 95.06 67 LEU A CA 1
ATOM 496 C C . LEU A 1 67 ? -10.079 6.835 -4.225 1.00 95.06 67 LEU A C 1
ATOM 498 O O . LEU A 1 67 ? -9.961 7.641 -5.147 1.00 95.06 67 LEU A O 1
ATOM 502 N N . CYS A 1 68 ? -9.257 5.793 -4.074 1.00 93.88 68 CYS A N 1
ATOM 503 C CA . CYS A 1 68 ? -8.200 5.468 -5.031 1.00 93.88 68 CYS A CA 1
ATOM 504 C C . CYS A 1 68 ? -8.801 4.801 -6.289 1.00 93.88 68 CYS A C 1
ATOM 506 O O . CYS A 1 68 ? -9.604 3.878 -6.138 1.00 93.88 68 CYS A O 1
ATOM 508 N N . PRO A 1 69 ? -8.447 5.265 -7.505 1.00 89.38 69 PRO A N 1
ATOM 509 C CA . PRO A 1 69 ? -9.019 4.790 -8.768 1.00 89.38 69 PRO A CA 1
ATOM 510 C C . PRO A 1 69 ? -8.552 3.394 -9.187 1.00 89.38 69 PRO A C 1
ATOM 512 O O . PRO A 1 69 ? -7.454 2.969 -8.755 1.00 89.38 69 PRO A O 1
#